Protein AF-A0A5K0VRV8-F1 (afdb_monomer)

Structure (mmCIF, N/CA/C/O backbone):
data_AF-A0A5K0VRV8-F1
#
_entry.id   AF-A0A5K0VRV8-F1
#
loop_
_atom_site.group_PDB
_atom_site.id
_atom_site.type_symbol
_atom_site.label_atom_id
_atom_site.label_alt_id
_atom_site.label_comp_id
_atom_site.label_asym_id
_atom_site.label_entity_id
_atom_site.label_seq_id
_atom_site.pdbx_PDB_ins_code
_atom_site.Cartn_x
_atom_site.Cartn_y
_atom_site.Cartn_z
_atom_site.occupancy
_atom_site.B_iso_or_equiv
_atom_site.auth_seq_id
_atom_site.auth_comp_id
_atom_site.auth_asym_id
_atom_site.auth_atom_id
_atom_site.pdbx_PDB_model_num
ATOM 1 N N . HIS A 1 1 ? -7.298 -9.033 -12.447 1.00 84.19 1 HIS A N 1
ATOM 2 C CA . HIS A 1 1 ? -6.371 -10.162 -12.206 1.00 84.19 1 HIS A CA 1
ATOM 3 C C . HIS A 1 1 ? -6.344 -10.505 -10.721 1.00 84.19 1 HIS A C 1
ATOM 5 O O . HIS A 1 1 ? -6.547 -9.611 -9.912 1.00 84.19 1 HIS A O 1
ATOM 11 N N . TYR A 1 2 ? -6.113 -11.772 -10.369 1.00 91.81 2 TYR A N 1
ATOM 12 C CA . TYR A 1 2 ? -5.945 -12.240 -8.987 1.00 91.81 2 TYR A CA 1
ATOM 13 C C . TYR A 1 2 ? -4.654 -13.053 -8.892 1.00 91.81 2 TYR A C 1
ATOM 15 O O . TYR A 1 2 ? -4.358 -13.834 -9.795 1.00 91.81 2 TYR A O 1
ATOM 23 N N . ILE A 1 3 ? -3.899 -12.868 -7.809 1.00 93.62 3 ILE A N 1
ATOM 24 C CA . ILE A 1 3 ? -2.652 -13.591 -7.550 1.00 93.62 3 ILE A CA 1
ATOM 25 C C . ILE A 1 3 ? -2.736 -14.164 -6.136 1.00 93.62 3 ILE A C 1
ATOM 27 O O . ILE A 1 3 ? -2.940 -13.426 -5.170 1.00 93.62 3 ILE A O 1
ATOM 31 N N . LYS A 1 4 ? -2.587 -15.486 -6.011 1.00 96.00 4 LYS A N 1
ATOM 32 C CA . LYS A 1 4 ? -2.522 -16.166 -4.715 1.00 96.00 4 LYS A CA 1
ATOM 33 C C . LYS A 1 4 ? -1.091 -16.089 -4.186 1.00 96.00 4 LYS A C 1
ATOM 35 O O . LYS A 1 4 ? -0.182 -16.588 -4.837 1.00 96.00 4 LYS A O 1
ATOM 40 N N . LEU A 1 5 ? -0.917 -15.477 -3.019 1.00 96.50 5 LEU A N 1
ATOM 41 C CA . LEU A 1 5 ? 0.374 -15.265 -2.358 1.00 96.50 5 LEU A CA 1
ATOM 42 C C . LEU A 1 5 ? 0.238 -15.525 -0.860 1.00 96.50 5 LEU A C 1
ATOM 44 O O . LEU A 1 5 ? -0.850 -15.363 -0.293 1.00 96.50 5 LEU A O 1
ATOM 48 N N . SER A 1 6 ? 1.343 -15.870 -0.210 1.00 96.75 6 SER A N 1
ATOM 49 C CA . SER A 1 6 ? 1.441 -15.802 1.245 1.00 96.75 6 SER A CA 1
ATOM 50 C C . SER A 1 6 ? 1.507 -14.344 1.717 1.00 96.75 6 SER A C 1
ATOM 52 O O . SER A 1 6 ? 1.840 -13.433 0.959 1.00 96.75 6 SER A O 1
ATOM 54 N N . GLU A 1 7 ? 1.192 -14.095 2.990 1.00 90.50 7 GLU A N 1
ATOM 55 C CA . GLU A 1 7 ? 1.247 -12.738 3.557 1.00 90.50 7 GLU A CA 1
ATOM 56 C C . GLU A 1 7 ? 2.638 -12.100 3.449 1.00 90.50 7 GLU A C 1
ATOM 58 O O . GLU A 1 7 ? 2.730 -10.905 3.179 1.00 90.50 7 GLU A O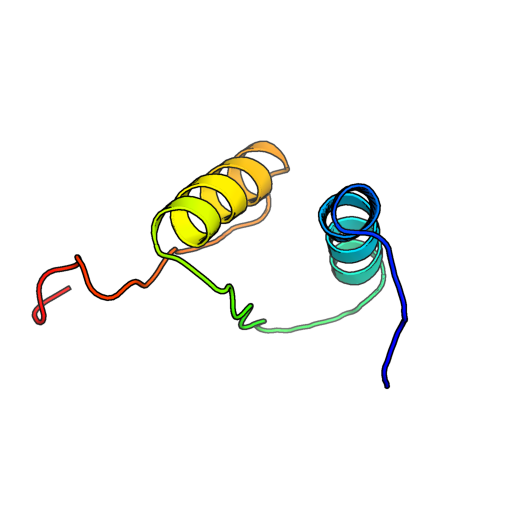 1
ATOM 63 N N . MET A 1 8 ? 3.704 -12.890 3.608 1.00 90.81 8 MET A N 1
ATOM 64 C CA . MET A 1 8 ? 5.087 -12.399 3.568 1.00 90.81 8 MET A CA 1
ATOM 65 C C . MET A 1 8 ? 5.506 -11.924 2.171 1.00 90.81 8 MET A C 1
ATOM 67 O O . MET A 1 8 ? 6.367 -11.060 2.041 1.00 90.81 8 MET A O 1
ATOM 71 N N . GLU A 1 9 ? 4.881 -12.453 1.120 1.00 95.44 9 GLU A N 1
ATOM 72 C CA . GLU A 1 9 ? 5.214 -12.115 -0.268 1.00 95.44 9 GLU A CA 1
ATOM 73 C C . GLU A 1 9 ? 4.504 -10.847 -0.758 1.00 95.44 9 GLU A C 1
ATOM 75 O O . GLU A 1 9 ? 4.930 -10.249 -1.747 1.00 95.44 9 GLU A O 1
ATOM 80 N N . LYS A 1 10 ? 3.433 -10.412 -0.079 1.00 93.19 10 LYS A N 1
ATOM 81 C CA . LYS A 1 10 ? 2.581 -9.308 -0.548 1.00 93.19 10 LYS A CA 1
ATOM 82 C C . LYS A 1 10 ? 3.336 -7.994 -0.706 1.00 93.19 10 LYS A C 1
ATOM 84 O O . LYS A 1 10 ? 3.171 -7.352 -1.735 1.00 93.19 10 LYS A O 1
ATOM 89 N N . ASN A 1 11 ? 4.159 -7.609 0.270 1.00 90.25 11 ASN A N 1
ATOM 90 C CA . ASN A 1 11 ? 4.869 -6.325 0.229 1.00 90.25 11 ASN A CA 1
ATOM 91 C C . ASN A 1 11 ? 5.875 -6.279 -0.926 1.00 90.25 11 ASN A C 1
ATOM 93 O O . ASN A 1 11 ? 5.902 -5.314 -1.680 1.00 90.25 11 ASN A O 1
ATOM 97 N N . ARG A 1 12 ? 6.642 -7.361 -1.114 1.00 92.12 12 ARG A N 1
ATOM 98 C CA . ARG A 1 12 ? 7.579 -7.468 -2.236 1.00 92.12 12 ARG A CA 1
ATOM 99 C C . ARG A 1 12 ? 6.843 -7.415 -3.570 1.00 92.12 12 ARG A C 1
ATOM 101 O O . ARG A 1 12 ? 7.205 -6.623 -4.428 1.00 92.12 12 ARG A O 1
ATOM 108 N N . LYS A 1 13 ? 5.779 -8.211 -3.725 1.00 94.19 13 LYS A N 1
ATOM 109 C CA . LYS A 1 13 ? 5.031 -8.239 -4.984 1.00 94.19 13 LYS 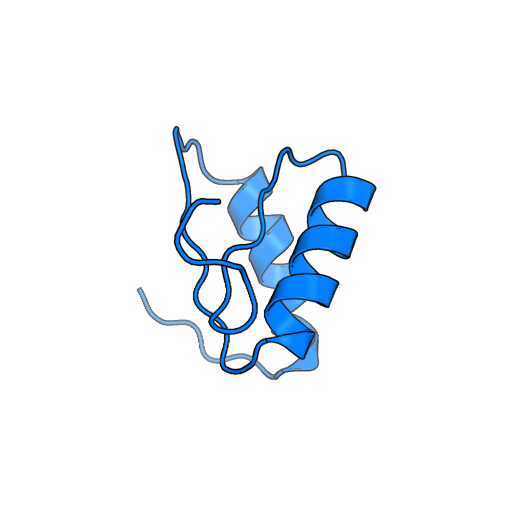A CA 1
ATOM 110 C C . LYS A 1 13 ? 4.333 -6.913 -5.277 1.00 94.19 13 LYS A C 1
ATOM 112 O O . LYS A 1 13 ? 4.199 -6.558 -6.440 1.00 94.19 13 LYS A O 1
ATOM 117 N N . LEU A 1 14 ? 3.871 -6.207 -4.247 1.00 92.56 14 LEU A N 1
ATOM 118 C CA . LEU A 1 14 ? 3.306 -4.870 -4.385 1.00 92.56 14 LEU A CA 1
ATOM 119 C C . LEU A 1 14 ? 4.353 -3.893 -4.925 1.00 92.56 14 LEU A C 1
ATOM 121 O O . LEU A 1 14 ? 4.061 -3.235 -5.913 1.00 92.56 14 LEU A O 1
ATOM 125 N N . ASN A 1 15 ? 5.555 -3.855 -4.345 1.00 89.25 15 ASN A N 1
ATOM 126 C CA . ASN A 1 15 ? 6.641 -3.006 -4.846 1.00 89.25 15 ASN A CA 1
ATOM 127 C C . ASN A 1 15 ? 6.991 -3.343 -6.300 1.00 89.25 15 ASN A C 1
ATOM 129 O O . ASN A 1 15 ? 6.963 -2.454 -7.140 1.00 89.25 15 ASN A O 1
ATOM 133 N N . ASP A 1 16 ? 7.162 -4.630 -6.630 1.00 91.56 16 ASP A N 1
ATOM 134 C CA . ASP A 1 16 ? 7.433 -5.058 -8.011 1.00 91.56 16 ASP A CA 1
ATOM 135 C C . ASP A 1 16 ? 6.339 -4.588 -8.994 1.00 91.56 16 ASP A C 1
ATOM 137 O O . ASP A 1 16 ? 6.614 -4.314 -10.160 1.00 91.56 16 ASP A O 1
ATOM 141 N N . LEU A 1 17 ? 5.074 -4.546 -8.555 1.00 92.00 17 LEU A N 1
ATOM 142 C CA . LEU A 1 17 ? 3.961 -4.053 -9.371 1.00 92.00 17 LEU A CA 1
ATOM 143 C C . LEU A 1 17 ? 3.957 -2.528 -9.477 1.00 92.00 17 LEU A C 1
ATOM 145 O O . LEU A 1 17 ? 3.601 -2.018 -10.534 1.00 92.00 17 LEU A O 1
ATOM 149 N N . LEU A 1 18 ? 4.327 -1.813 -8.415 1.00 90.69 18 LEU A N 1
ATOM 150 C CA . LEU A 1 18 ? 4.438 -0.356 -8.441 1.00 90.69 18 LEU A CA 1
ATOM 151 C C . LEU A 1 18 ? 5.611 0.109 -9.322 1.00 90.69 18 LEU A C 1
ATOM 153 O O . LEU A 1 18 ? 5.490 1.131 -9.982 1.00 90.69 18 LEU A O 1
ATOM 157 N N . ASP A 1 19 ? 6.699 -0.656 -9.399 1.00 89.00 19 ASP A N 1
ATOM 158 C CA . ASP A 1 19 ? 7.828 -0.359 -10.294 1.00 89.00 19 ASP A CA 1
ATOM 159 C C . ASP A 1 19 ? 7.526 -0.675 -11.767 1.00 89.00 19 ASP A C 1
ATOM 161 O O . ASP A 1 19 ? 8.044 -0.028 -12.675 1.00 89.00 19 ASP A O 1
ATOM 165 N N . ALA A 1 20 ? 6.721 -1.712 -12.024 1.00 90.69 20 ALA A N 1
ATOM 166 C CA . ALA A 1 20 ? 6.486 -2.222 -13.375 1.00 90.69 20 ALA A CA 1
ATOM 167 C C . ALA A 1 20 ? 5.289 -1.587 -14.096 1.00 90.69 20 ALA A C 1
ATOM 169 O O . ALA A 1 20 ? 5.130 -1.791 -15.302 1.00 90.69 20 ALA A O 1
ATOM 170 N N . LEU A 1 21 ? 4.401 -0.906 -13.372 1.00 87.25 21 LEU A N 1
ATOM 171 C CA . LEU A 1 21 ? 3.179 -0.337 -13.928 1.00 87.25 21 LEU A CA 1
ATOM 172 C C . LEU A 1 21 ? 3.298 1.180 -14.033 1.00 87.25 21 LEU A C 1
ATOM 174 O O . LEU A 1 21 ? 3.555 1.851 -13.041 1.00 87.25 21 LEU A O 1
ATO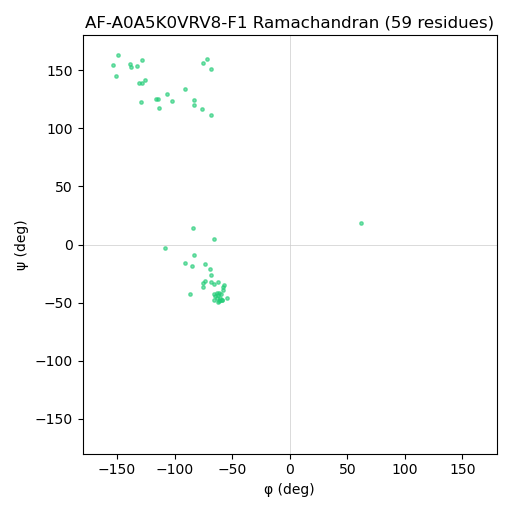M 178 N N . ASP A 1 22 ? 2.986 1.723 -15.207 1.00 90.06 22 ASP A N 1
ATOM 179 C CA . ASP A 1 22 ? 2.722 3.152 -15.349 1.00 90.06 22 ASP A CA 1
ATOM 180 C C . ASP A 1 22 ? 1.320 3.464 -14.811 1.00 90.06 22 ASP A C 1
ATOM 182 O O . ASP A 1 22 ? 0.304 2.991 -15.332 1.00 90.06 22 ASP A O 1
ATOM 186 N N . PHE A 1 23 ? 1.252 4.274 -13.760 1.00 86.62 23 PHE A N 1
ATOM 187 C CA . PHE A 1 23 ? 0.004 4.762 -13.185 1.00 86.62 23 PHE A CA 1
ATOM 188 C C . PHE A 1 23 ? 0.110 6.240 -12.833 1.00 86.62 23 PHE A C 1
ATOM 190 O O . PHE A 1 23 ? 1.171 6.749 -12.491 1.00 86.62 23 PHE A O 1
ATOM 197 N N . ASN A 1 24 ? -1.034 6.920 -12.848 1.00 88.69 24 ASN A N 1
ATOM 198 C CA . ASN A 1 24 ? -1.113 8.296 -12.365 1.00 88.69 24 ASN A CA 1
ATOM 199 C C . ASN A 1 24 ? -1.362 8.336 -10.852 1.00 88.69 24 ASN A C 1
ATOM 201 O O . ASN A 1 24 ? -0.769 9.148 -10.150 1.00 88.69 24 ASN A O 1
ATOM 205 N N . GLN A 1 25 ? -2.255 7.474 -10.350 1.00 90.31 25 GLN A N 1
ATOM 206 C CA . GLN A 1 25 ? -2.617 7.362 -8.934 1.00 90.31 25 GLN A CA 1
ATOM 207 C C . GLN A 1 25 ? -3.057 5.929 -8.614 1.00 90.31 25 GLN A C 1
ATOM 209 O O . GLN A 1 25 ? -3.699 5.277 -9.440 1.00 90.31 25 GLN A O 1
ATOM 214 N N . VAL A 1 26 ? -2.735 5.450 -7.411 1.00 92.69 26 VAL A N 1
ATOM 215 C CA . VAL A 1 26 ? -3.068 4.098 -6.938 1.00 92.69 26 VAL A CA 1
ATOM 216 C C . VAL A 1 26 ? -3.700 4.183 -5.554 1.00 92.69 26 VAL A C 1
ATOM 218 O O . VAL A 1 26 ? -3.236 4.929 -4.697 1.00 92.69 26 VAL A O 1
ATOM 221 N N . VAL A 1 27 ? -4.745 3.383 -5.328 1.00 95.12 27 VAL A N 1
ATOM 222 C CA . VAL A 1 27 ? -5.383 3.210 -4.016 1.00 95.12 27 VAL A CA 1
ATOM 223 C C . VAL A 1 27 ? -5.164 1.777 -3.547 1.00 95.12 27 VAL A C 1
ATOM 225 O O . VAL A 1 27 ? -5.513 0.827 -4.250 1.00 95.12 27 VAL A O 1
ATOM 228 N N . ILE A 1 28 ? -4.598 1.616 -2.350 1.00 94.56 28 ILE A N 1
ATOM 229 C CA . ILE A 1 28 ? -4.287 0.309 -1.765 1.00 94.56 28 ILE A CA 1
ATOM 230 C C . ILE A 1 28 ? -5.160 0.094 -0.530 1.00 94.56 28 ILE A C 1
ATOM 232 O O . ILE A 1 28 ? -5.040 0.807 0.464 1.00 94.56 28 ILE A O 1
ATOM 236 N N . PHE A 1 29 ? -6.017 -0.926 -0.571 1.00 95.94 29 PHE A N 1
ATOM 237 C CA . PHE A 1 29 ? -6.855 -1.303 0.566 1.00 95.94 29 PHE A CA 1
ATOM 238 C C . PHE A 1 29 ? -6.159 -2.342 1.448 1.00 95.94 29 PHE A C 1
ATOM 240 O O . PHE A 1 29 ? -5.650 -3.358 0.970 1.00 95.94 29 PHE A O 1
ATOM 247 N N . VAL A 1 30 ? -6.190 -2.115 2.759 1.00 95.31 30 VAL A N 1
ATOM 248 C CA . VAL A 1 30 ? -5.632 -3.018 3.772 1.00 95.31 30 VAL A CA 1
ATOM 249 C C . VAL A 1 30 ? -6.666 -3.328 4.850 1.00 95.31 30 VAL A C 1
ATOM 251 O O . VAL A 1 30 ? -7.622 -2.589 5.052 1.00 95.31 30 VAL A O 1
ATOM 254 N N . LYS A 1 31 ? -6.469 -4.437 5.570 1.00 94.44 31 LYS A N 1
ATOM 255 C CA . LYS A 1 31 ? -7.448 -4.935 6.551 1.00 94.44 31 LYS A CA 1
ATOM 256 C C . LYS A 1 31 ? -7.535 -4.135 7.858 1.00 94.44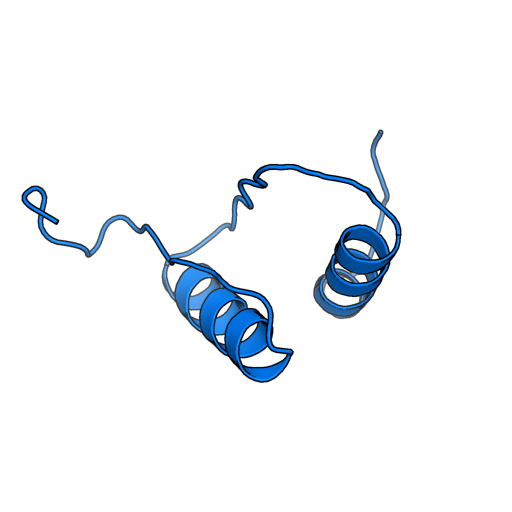 31 LYS A C 1
ATOM 258 O O . LYS A 1 31 ? -8.457 -4.366 8.631 1.00 94.44 31 LYS A O 1
ATOM 263 N N . SER A 1 32 ? -6.542 -3.302 8.175 1.00 95.75 32 SER A N 1
ATOM 264 C CA . SER A 1 32 ? -6.461 -2.615 9.468 1.00 95.75 32 SER A CA 1
ATOM 265 C C . SER A 1 32 ? -5.691 -1.303 9.386 1.00 95.75 32 SER A C 1
ATOM 267 O O . SER A 1 32 ? -4.778 -1.160 8.573 1.00 95.75 32 SER A O 1
ATOM 269 N N . VAL A 1 33 ? -6.008 -0.392 10.310 1.00 96.62 33 VAL A N 1
ATOM 270 C CA . VAL A 1 33 ? -5.332 0.905 10.482 1.00 96.62 33 VAL A CA 1
ATOM 271 C C . VAL A 1 33 ? -3.821 0.738 10.659 1.00 96.62 33 VAL A C 1
ATOM 273 O O . VAL A 1 33 ? -3.042 1.387 9.971 1.00 96.62 33 VAL A O 1
ATOM 276 N N . SER A 1 34 ? -3.396 -0.197 11.515 1.00 95.69 34 SER A N 1
ATOM 277 C CA . SER A 1 34 ? -1.972 -0.464 11.764 1.00 95.69 34 SER A CA 1
ATOM 278 C C . SER A 1 34 ? -1.200 -0.834 10.498 1.00 95.69 34 SER A C 1
ATOM 280 O O . SER A 1 34 ? -0.072 -0.395 10.305 1.00 95.69 34 SER A O 1
ATOM 282 N N . ARG A 1 35 ? -1.816 -1.617 9.604 1.00 95.12 35 ARG A N 1
ATOM 283 C CA . ARG A 1 35 ? -1.188 -2.004 8.339 1.00 95.12 35 ARG A CA 1
ATOM 284 C C . ARG A 1 35 ? -1.143 -0.859 7.344 1.00 95.12 35 ARG A C 1
ATOM 286 O O . ARG A 1 35 ? -0.218 -0.831 6.546 1.00 95.12 35 ARG A O 1
ATOM 293 N N . ALA A 1 36 ? -2.121 0.043 7.380 1.00 96.00 36 ALA A N 1
ATOM 294 C CA . ALA A 1 36 ? -2.131 1.219 6.520 1.00 96.00 36 ALA A CA 1
ATOM 295 C C . ALA A 1 36 ? -0.959 2.137 6.885 1.00 96.00 36 ALA A C 1
ATOM 297 O O . ALA A 1 36 ? -0.178 2.512 6.015 1.00 96.00 36 ALA A O 1
ATOM 298 N N . ALA A 1 37 ? -0.785 2.401 8.184 1.00 95.75 37 ALA A N 1
ATOM 299 C CA . ALA A 1 37 ? 0.321 3.201 8.697 1.00 95.75 37 ALA A CA 1
ATOM 300 C C . ALA A 1 37 ? 1.693 2.587 8.364 1.00 95.75 37 ALA A C 1
ATOM 302 O O . ALA A 1 37 ? 2.561 3.286 7.844 1.00 95.75 37 ALA A O 1
ATOM 303 N N . GLU A 1 38 ? 1.874 1.281 8.597 1.00 94.75 38 GLU A N 1
ATOM 304 C CA . GLU A 1 38 ? 3.143 0.599 8.308 1.00 94.75 38 GLU A CA 1
ATOM 305 C C . GLU A 1 38 ? 3.451 0.562 6.805 1.00 94.75 38 GLU A C 1
ATOM 307 O O . GLU A 1 38 ? 4.574 0.838 6.395 1.00 94.75 38 GLU A O 1
ATOM 312 N N . LEU A 1 39 ? 2.452 0.272 5.962 1.00 94.94 39 LEU A N 1
ATOM 313 C CA . LEU A 1 39 ? 2.642 0.280 4.513 1.00 94.94 39 LEU A CA 1
ATOM 314 C C . LEU A 1 39 ? 3.018 1.677 4.010 1.00 94.94 39 LEU A C 1
ATOM 316 O O . LEU A 1 39 ? 3.931 1.797 3.203 1.00 94.94 39 LEU A O 1
ATOM 320 N N . ASN A 1 40 ? 2.358 2.726 4.504 1.00 95.25 40 ASN A N 1
ATOM 321 C CA . ASN A 1 40 ? 2.698 4.101 4.147 1.00 95.25 40 ASN A CA 1
ATOM 322 C C . ASN A 1 40 ? 4.142 4.448 4.529 1.00 95.25 40 ASN A C 1
ATOM 324 O O . ASN A 1 40 ? 4.856 5.044 3.733 1.00 95.25 40 ASN A O 1
ATOM 328 N N . LYS A 1 41 ? 4.594 4.031 5.718 1.00 95.25 41 LYS A N 1
ATOM 329 C CA . LYS A 1 41 ? 5.988 4.210 6.132 1.00 95.25 41 LYS A CA 1
ATOM 330 C C . LYS A 1 41 ? 6.957 3.522 5.163 1.00 95.25 41 LYS A C 1
ATOM 332 O O . LYS A 1 41 ? 7.898 4.163 4.711 1.00 95.25 41 LYS A O 1
ATOM 337 N N . LEU A 1 42 ? 6.693 2.264 4.803 1.00 92.81 42 LEU A N 1
ATOM 338 C CA . LEU A 1 42 ? 7.519 1.509 3.852 1.00 92.81 42 LEU A CA 1
ATOM 339 C C . LEU A 1 42 ? 7.561 2.163 2.463 1.00 92.81 42 LEU A C 1
ATOM 341 O O . LEU A 1 42 ? 8.623 2.235 1.855 1.00 92.81 42 LEU A O 1
ATOM 345 N N . LEU A 1 43 ? 6.425 2.658 1.964 1.00 92.56 43 LEU A N 1
ATOM 346 C CA . LEU A 1 43 ? 6.359 3.344 0.670 1.00 92.56 43 LEU A CA 1
ATOM 347 C C . LEU A 1 43 ? 7.201 4.626 0.679 1.00 92.56 43 L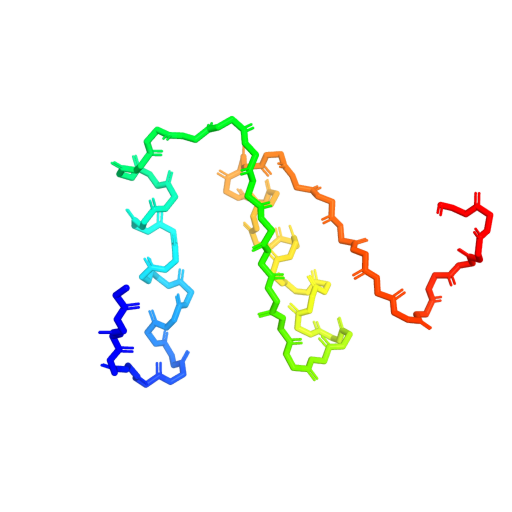EU A C 1
ATOM 349 O O . LEU A 1 43 ? 8.017 4.820 -0.221 1.00 92.56 43 LEU A O 1
ATOM 353 N N . VAL A 1 44 ? 7.081 5.445 1.728 1.00 93.31 44 VAL A N 1
ATOM 354 C CA . VAL A 1 44 ? 7.884 6.668 1.891 1.00 93.31 44 VAL A CA 1
ATOM 355 C C . VAL A 1 44 ? 9.381 6.357 2.011 1.00 93.31 44 VAL A C 1
ATOM 357 O O . VAL A 1 44 ? 10.191 7.049 1.394 1.00 93.31 44 VAL A O 1
ATOM 360 N N . GLU A 1 45 ? 9.768 5.312 2.752 1.00 92.75 45 GLU A N 1
ATOM 361 C CA . GLU A 1 45 ? 11.168 4.855 2.860 1.00 92.75 45 GLU A CA 1
ATOM 362 C C . GLU A 1 45 ? 11.740 4.384 1.515 1.00 92.75 45 GLU A C 1
ATOM 364 O O . GLU A 1 45 ? 12.924 4.575 1.249 1.00 92.75 45 GLU A O 1
ATOM 369 N N . CYS A 1 46 ? 10.899 3.823 0.646 1.00 87.69 46 CYS A N 1
ATOM 370 C CA . CYS A 1 46 ? 11.244 3.473 -0.732 1.00 87.69 46 CYS A CA 1
ATOM 371 C C . CYS A 1 46 ? 11.104 4.652 -1.716 1.00 87.69 46 CYS A C 1
ATOM 373 O O . CYS A 1 46 ? 11.101 4.432 -2.924 1.00 87.69 46 CYS A O 1
ATOM 375 N N . ASN A 1 47 ? 10.987 5.890 -1.222 1.00 88.62 47 ASN A N 1
ATOM 376 C CA . ASN A 1 47 ? 10.832 7.117 -2.012 1.00 88.62 47 ASN A CA 1
ATOM 377 C C . ASN A 1 47 ? 9.558 7.182 -2.875 1.00 88.62 47 ASN A C 1
ATOM 379 O O . ASN A 1 47 ? 9.473 8.021 -3.775 1.00 88.62 47 ASN A O 1
ATOM 383 N N . PHE A 1 48 ?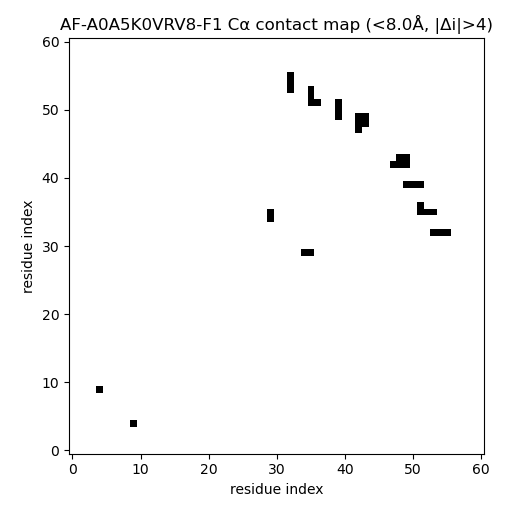 8.543 6.370 -2.578 1.00 89.19 48 PHE A N 1
ATOM 384 C CA . PHE A 1 48 ? 7.225 6.515 -3.186 1.00 89.19 48 PHE A CA 1
ATOM 385 C C . PHE A 1 48 ? 6.417 7.579 -2.434 1.00 89.19 48 PHE A C 1
ATOM 387 O O . PHE A 1 48 ? 6.215 7.456 -1.223 1.00 89.19 48 PHE A O 1
ATOM 394 N N . PRO A 1 49 ? 5.914 8.621 -3.119 1.00 91.62 49 PRO A N 1
ATOM 395 C CA . PRO A 1 49 ? 5.032 9.592 -2.490 1.00 91.62 49 PRO A CA 1
ATOM 396 C C . PRO A 1 49 ? 3.696 8.919 -2.153 1.00 91.62 49 PRO A C 1
ATOM 398 O O . PRO A 1 49 ? 2.924 8.568 -3.046 1.00 91.62 49 PRO A O 1
ATOM 401 N N . SER A 1 50 ? 3.413 8.737 -0.863 1.00 94.62 50 SER A N 1
ATOM 402 C CA . SER A 1 50 ? 2.171 8.127 -0.387 1.00 94.62 50 SER A CA 1
ATOM 403 C C . SER A 1 50 ? 1.529 8.923 0.745 1.00 94.62 50 SER A C 1
ATOM 405 O O . SER A 1 50 ? 2.195 9.628 1.503 1.00 94.62 50 SER A O 1
ATOM 407 N N . ILE A 1 51 ? 0.209 8.781 0.857 1.00 94.94 51 ILE A N 1
ATOM 408 C CA . ILE A 1 51 ? -0.597 9.282 1.968 1.00 94.94 51 ILE A CA 1
ATOM 409 C C . ILE A 1 51 ? -1.404 8.120 2.548 1.00 94.94 51 ILE A C 1
ATOM 411 O O . ILE A 1 51 ? -1.888 7.254 1.816 1.00 94.94 51 ILE A O 1
ATOM 415 N N . CYS A 1 52 ? -1.541 8.091 3.870 1.00 95.75 52 CYS A N 1
ATOM 416 C CA . CYS A 1 52 ? -2.333 7.092 4.573 1.00 95.75 52 CYS A CA 1
ATOM 417 C C . CYS A 1 52 ? -3.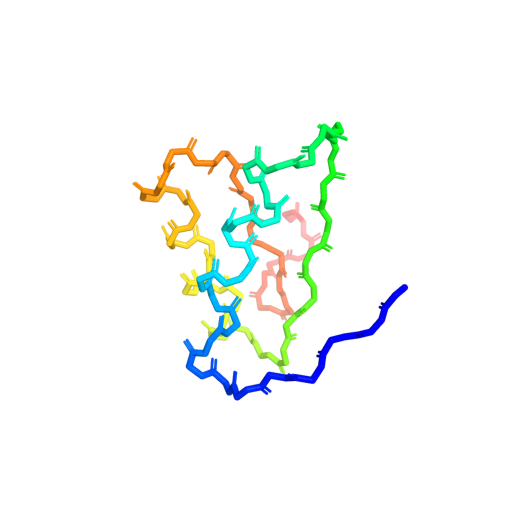667 7.704 4.996 1.00 95.75 52 CYS A C 1
ATOM 419 O O . CYS A 1 52 ? -3.661 8.693 5.720 1.00 95.75 52 CYS A O 1
ATOM 421 N N . ILE A 1 53 ? -4.785 7.096 4.590 1.00 95.25 53 ILE A N 1
ATOM 422 C CA . ILE A 1 53 ? -6.128 7.477 5.042 1.00 95.25 53 ILE A CA 1
ATOM 423 C C . ILE A 1 53 ? -6.732 6.308 5.814 1.00 95.25 53 ILE A C 1
ATOM 425 O O . ILE A 1 53 ? -6.800 5.186 5.305 1.00 95.25 53 ILE A O 1
ATOM 429 N N . HIS A 1 54 ? -7.167 6.547 7.051 1.00 94.31 54 HIS A N 1
ATOM 430 C CA . HIS A 1 54 ? -7.746 5.509 7.900 1.00 94.31 54 HIS A CA 1
ATOM 431 C C . HIS A 1 54 ? -8.803 6.056 8.863 1.00 94.31 54 HIS A C 1
ATOM 433 O O . HIS A 1 54 ? -8.842 7.241 9.172 1.00 94.31 54 HIS A O 1
ATOM 439 N N . SER A 1 55 ? -9.625 5.166 9.424 1.00 91.81 55 SER A N 1
ATOM 440 C CA . SER A 1 55 ? -10.782 5.498 10.277 1.00 91.81 55 SER A CA 1
ATOM 44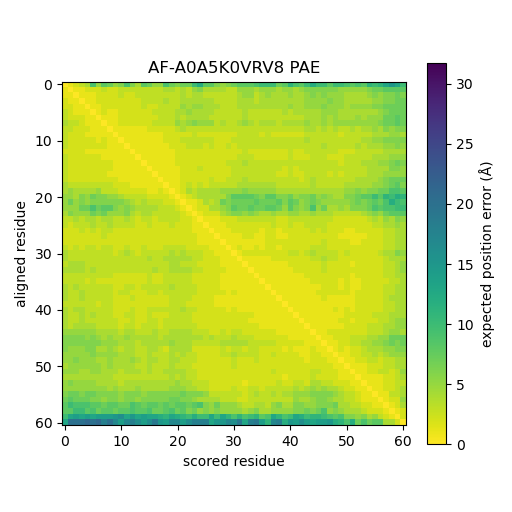1 C C . SER A 1 55 ? -10.462 6.164 11.626 1.00 91.81 55 SER A C 1
ATOM 443 O O . SER A 1 55 ? -11.348 6.292 12.462 1.00 91.81 55 SER A O 1
ATOM 445 N N . GLY A 1 56 ? -9.195 6.483 11.882 1.00 90.69 56 GLY A N 1
ATOM 446 C CA . GLY A 1 56 ? -8.740 7.144 13.108 1.00 90.69 56 GLY A CA 1
ATOM 447 C C . GLY A 1 56 ? -8.326 8.597 12.886 1.00 90.69 56 GLY A C 1
ATOM 448 O O . GLY A 1 56 ? -7.937 9.248 13.847 1.00 90.69 56 GLY A O 1
ATOM 449 N N . MET A 1 57 ? -8.365 9.069 11.638 1.00 93.88 57 MET A N 1
ATOM 450 C CA . MET A 1 57 ? -8.128 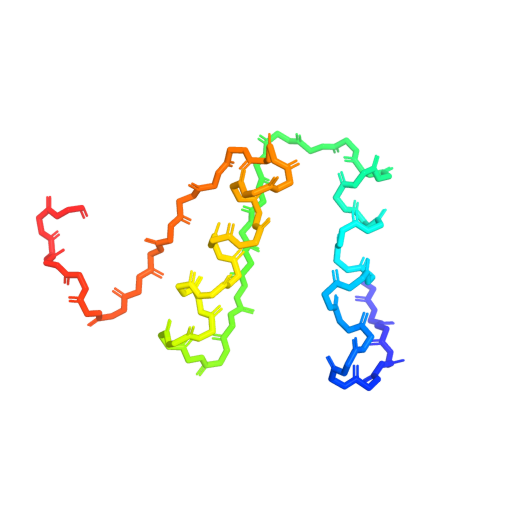10.467 11.297 1.00 93.88 57 MET A CA 1
ATOM 451 C C . MET A 1 57 ? -9.341 11.315 11.662 1.00 93.88 57 MET A C 1
ATOM 453 O O . MET A 1 57 ? -10.466 10.808 11.755 1.00 93.88 57 MET A O 1
ATOM 457 N N . SER A 1 58 ? -9.106 12.605 11.878 1.00 93.94 58 SER A N 1
ATOM 458 C CA . SER A 1 58 ? -10.207 13.549 12.032 1.00 93.94 58 SER A CA 1
ATOM 459 C C . SER A 1 58 ? -10.945 13.701 10.700 1.00 93.94 58 SER A C 1
ATOM 461 O O . SER A 1 58 ? -10.372 13.515 9.634 1.00 93.94 58 SER A O 1
ATOM 463 N N . GLN A 1 59 ? -12.243 14.001 10.743 1.00 86.31 59 GLN A N 1
ATOM 464 C CA . GLN A 1 59 ? -13.037 14.133 9.516 1.00 86.31 59 GLN A CA 1
ATOM 465 C C . GLN A 1 59 ? -12.658 15.374 8.684 1.00 86.31 59 GLN A C 1
ATOM 467 O O . GLN A 1 59 ? -12.976 15.431 7.500 1.00 86.31 59 GLN A O 1
ATOM 472 N N . GLU A 1 60 ? -12.036 16.373 9.312 1.00 87.69 60 GLU A N 1
ATOM 473 C CA . GLU A 1 60 ? -11.623 17.626 8.669 1.00 87.69 60 GLU A CA 1
ATOM 474 C C . GLU A 1 60 ? -10.269 17.517 7.939 1.00 87.69 60 GLU A C 1
ATOM 476 O O . GLU A 1 60 ? -9.903 18.451 7.226 1.00 87.69 60 GLU A O 1
ATOM 481 N N . GLU A 1 61 ? -9.545 16.403 8.112 1.00 63.06 61 GLU A N 1
ATOM 482 C CA . GLU A 1 61 ? -8.290 16.078 7.409 1.00 63.06 61 GLU A CA 1
ATOM 483 C C . GLU A 1 61 ? -8.502 15.443 6.027 1.00 63.06 61 GLU A C 1
ATOM 485 O O . GLU A 1 61 ? -9.451 14.642 5.850 1.00 63.06 61 GLU A O 1
#

Organism: NCBI:txid210225

pLDDT: mean 92.1, std 4.78, range [63.06, 96.75]

Mean predicted aligned error: 3.44 Å

Foldseek 3Di:
DDDDDDPVCVLVVVVVCVVPDDDPDDDDDDDDLVVLVVSCVVCVVVVHDDDGDDPPDDPVD

Radius of gyration: 12.64 Å; Cα contacts (8 Å, |Δi|>4): 18; chains: 1; bounding box: 24×34×28 Å

Secondary structure (DSSP, 8-state):
------HHHHHHHHHHHHHHS--S------SSHHHHHHHHHHHHHTT-------TTS-TT-

Sequence (61 aa):
HYIKLSEMEKNRKLNDLLDALDFNQVVIFVKSVSRAAELNKLLVECNFPSICIHSGMSQEE

InterPro domains:
  IPR027417 P-loop containing nucleoside triphosphate hydrolase [G3DSA:3.40.50.300] (1-61)
  IPR027417 P-loop containing nucleoside triphosphate hydrolase [SSF52540] (2-61)

Solvent-accessible surface area (backbone atoms only — not comparable to full-atom values): 4241 Å² total; per-residue (Å²): 141,87,82,93,74,58,82,84,48,47,64,59,53,49,50,57,48,62,75,72,48,93,72,95,78,87,87,85,89,68,98,44,62,72,56,39,54,53,51,36,51,54,35,45,76,71,72,39,94,70,81,71,86,53,97,83,60,63,90,91,108